Protein AF-A0A0H5PZH1-F1 (afdb_monomer)

Nearest PDB structures (foldseek):
  5x3t-assembly1_C  TM=5.154E-01  e=2.768E-01  Mycobacterium tuberculosis H37Rv
  5x3t-assembly1_E  TM=5.872E-01  e=2.849E+00  Mycobacterium tuberculosis H37Rv
  5x3t-assembly1_G  TM=5.461E-01  e=3.267E+00  Mycobacterium tuberculosis H37Rv

Foldseek 3Di:
DDQDDDDDDDDDDDDPVVVVVLCVVCVVVQHDSVLSVCCVPVVPNRPPDGHPDPDPDPPDDCPPPDDPVVVVVVVVVVVVVVVVVCVPVVDVDDPVNVVVVVVVVVVVVVVVVVVVVD

Sequence (118 aa):
MSRVPKTTTISLRIDKPTAAEWRERAAASGLSVSDWIRGSVDAGQQTNLPTPQRRPVRVRDTSNDADPALMRQLAALGSNLNQIARRINASPLTTLDKVEYLAALAAVARERGRSFEM

Organism: NCBI:txid198431

Secondary structure (DSSP, 8-state):
---------------HHHHHHHHHHHHHTTS-HHHHHHHHHSTT----PPP-PPPP------TT---HHHHHHHHHHHHHHHHHHHHHHHS---HHHHHHHHHHHHHHHHHHHHTT--

Structure (mmCIF, N/CA/C/O backbone):
data_AF-A0A0H5PZH1-F1
#
_entry.id   AF-A0A0H5PZH1-F1
#
loop_
_atom_site.group_PDB
_atom_site.id
_atom_site.type_symbol
_atom_site.label_atom_id
_atom_site.label_alt_id
_atom_site.label_comp_id
_atom_site.label_asym_id
_atom_site.label_entity_id
_atom_site.label_seq_id
_atom_site.pdbx_PDB_ins_code
_atom_site.Cartn_x
_atom_site.Cartn_y
_atom_site.Cartn_z
_atom_site.occupancy
_atom_site.B_iso_or_equiv
_atom_site.auth_seq_id
_atom_site.auth_comp_id
_atom_site.auth_asym_id
_atom_site.auth_atom_id
_atom_site.pdbx_PDB_model_num
ATOM 1 N N . MET A 1 1 ? 32.299 18.277 -8.543 1.00 43.16 1 MET A N 1
ATOM 2 C CA . MET A 1 1 ? 30.856 18.497 -8.780 1.00 43.16 1 MET A CA 1
ATOM 3 C C . MET A 1 1 ? 30.082 17.604 -7.820 1.00 43.16 1 MET A C 1
ATOM 5 O O . MET A 1 1 ? 30.024 16.399 -8.027 1.00 43.16 1 MET A O 1
ATOM 9 N N . SER A 1 2 ? 29.610 18.157 -6.704 1.00 46.47 2 SER A N 1
ATOM 10 C CA . SER A 1 2 ? 28.849 17.434 -5.678 1.00 46.47 2 SER A CA 1
ATOM 11 C C . SER A 1 2 ? 27.462 17.064 -6.215 1.00 46.47 2 SER A C 1
ATOM 13 O O . SER A 1 2 ? 26.739 17.899 -6.753 1.00 46.47 2 SER A O 1
ATOM 15 N N . ARG A 1 3 ? 27.100 15.784 -6.107 1.00 57.94 3 ARG A N 1
ATOM 16 C CA . ARG A 1 3 ? 25.831 15.244 -6.604 1.00 57.94 3 ARG A CA 1
ATOM 17 C C . ARG A 1 3 ? 24.691 15.692 -5.686 1.00 57.94 3 ARG A C 1
ATOM 19 O O . ARG A 1 3 ? 24.628 15.259 -4.541 1.00 57.94 3 ARG A O 1
ATOM 26 N N . VAL A 1 4 ? 23.791 16.537 -6.187 1.00 70.56 4 VAL A N 1
ATOM 27 C CA . VAL A 1 4 ? 22.602 16.973 -5.436 1.00 70.56 4 VAL A CA 1
ATOM 28 C C . VAL A 1 4 ? 21.660 15.773 -5.229 1.00 70.56 4 VAL A C 1
ATOM 30 O O . VAL A 1 4 ? 21.312 15.102 -6.210 1.00 70.56 4 VAL A O 1
ATOM 33 N N . PRO A 1 5 ? 21.251 15.453 -3.985 1.00 66.19 5 PRO A N 1
ATOM 34 C CA . PRO A 1 5 ? 20.328 14.356 -3.723 1.00 66.19 5 PRO A CA 1
ATOM 35 C C . PRO A 1 5 ? 18.924 14.698 -4.243 1.00 66.19 5 PRO A C 1
ATOM 37 O O . PRO A 1 5 ? 18.331 15.707 -3.872 1.00 66.19 5 PRO A O 1
ATOM 40 N N . LYS A 1 6 ? 18.383 13.838 -5.111 1.00 68.88 6 LYS A N 1
ATOM 41 C CA . LYS A 1 6 ? 17.022 13.953 -5.655 1.00 68.88 6 LYS A CA 1
ATOM 42 C C . LYS A 1 6 ? 16.042 13.300 -4.666 1.00 68.88 6 LYS A C 1
ATOM 44 O O . LYS A 1 6 ? 16.030 12.077 -4.561 1.00 68.88 6 LYS A O 1
ATOM 49 N N . THR A 1 7 ? 15.249 14.093 -3.942 1.00 71.62 7 THR A N 1
ATOM 50 C CA . THR A 1 7 ? 14.372 13.634 -2.837 1.00 71.62 7 THR A CA 1
ATOM 51 C C . THR A 1 7 ? 12.894 13.474 -3.207 1.00 71.62 7 THR A C 1
ATOM 53 O O . THR A 1 7 ? 12.176 12.756 -2.515 1.00 71.62 7 THR A O 1
ATOM 56 N N . THR A 1 8 ? 12.438 14.076 -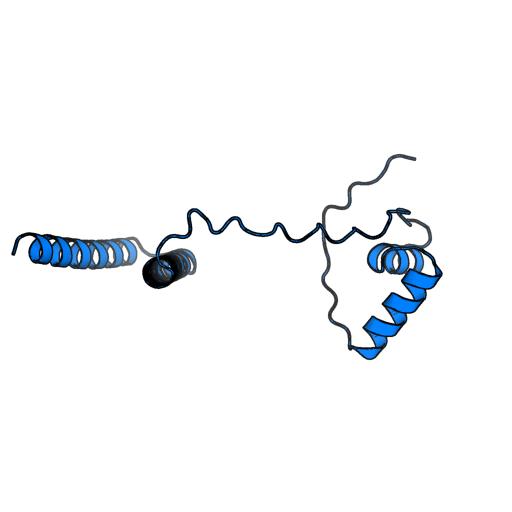4.310 1.00 72.81 8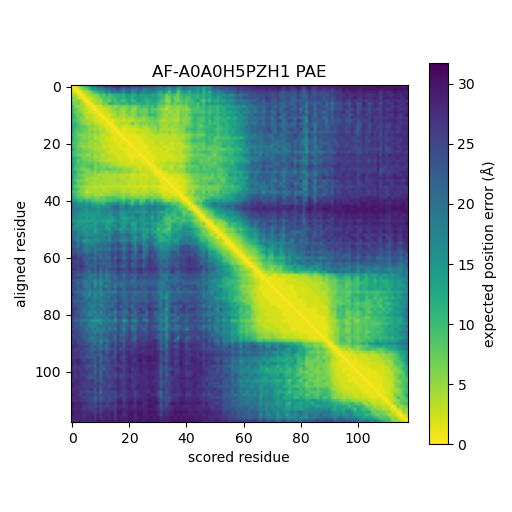 THR A N 1
ATOM 57 C CA . THR A 1 8 ? 11.019 14.085 -4.709 1.00 72.81 8 THR A CA 1
ATOM 58 C C . THR A 1 8 ? 10.811 13.416 -6.068 1.00 72.81 8 THR A C 1
ATOM 60 O O . THR A 1 8 ? 11.574 13.642 -7.010 1.00 72.81 8 THR A O 1
ATOM 63 N N . THR A 1 9 ? 9.754 12.602 -6.180 1.00 76.94 9 THR A N 1
ATOM 64 C CA . THR A 1 9 ? 9.339 11.951 -7.433 1.00 76.94 9 THR A CA 1
ATOM 65 C C . THR A 1 9 ? 8.035 12.557 -7.935 1.00 76.94 9 THR A C 1
ATOM 67 O O . THR A 1 9 ? 7.052 12.599 -7.200 1.00 76.94 9 THR A O 1
ATOM 70 N N . ILE A 1 10 ? 8.018 12.977 -9.200 1.00 73.94 10 ILE A N 1
ATOM 71 C CA . ILE A 1 10 ? 6.815 13.440 -9.900 1.00 73.94 10 ILE A CA 1
ATOM 72 C C . ILE A 1 10 ? 6.384 12.337 -10.870 1.00 73.94 10 ILE A C 1
ATOM 74 O O . ILE A 1 10 ? 7.193 11.858 -11.665 1.00 73.94 10 ILE A O 1
ATOM 78 N N . SER A 1 11 ? 5.119 11.918 -10.789 1.00 76.75 11 SER A N 1
ATOM 79 C CA . SER A 1 11 ? 4.526 10.941 -11.707 1.00 76.75 11 SER A CA 1
ATOM 80 C C . SER A 1 11 ? 3.769 11.670 -12.812 1.00 76.75 11 SER A C 1
ATOM 82 O O . SER A 1 11 ? 2.847 12.432 -12.527 1.00 76.75 11 SER A O 1
ATOM 84 N N . LEU A 1 12 ? 4.157 11.437 -14.066 1.00 81.25 12 LEU A N 1
ATOM 85 C CA . LEU A 1 12 ? 3.522 12.025 -15.242 1.00 81.25 12 LEU A CA 1
ATOM 86 C C . LEU A 1 12 ? 2.667 10.970 -15.952 1.00 81.25 12 LEU A C 1
ATOM 88 O O . LEU A 1 12 ? 3.149 9.881 -16.270 1.00 81.25 12 LEU A O 1
ATOM 92 N N . ARG A 1 13 ? 1.399 11.298 -16.221 1.00 82.12 13 ARG A N 1
ATOM 93 C CA . ARG A 1 13 ? 0.522 10.487 -17.074 1.00 82.12 13 ARG A CA 1
ATOM 94 C C . ARG A 1 13 ? 0.612 10.996 -18.508 1.00 82.12 13 ARG A C 1
ATOM 96 O O . ARG A 1 13 ? 0.289 12.150 -18.757 1.00 82.12 13 ARG A O 1
ATOM 103 N N . ILE A 1 14 ? 1.024 10.123 -19.420 1.00 86.62 14 ILE A N 1
ATOM 104 C CA . ILE A 1 14 ? 1.101 10.386 -20.861 1.00 86.62 14 ILE A CA 1
ATOM 105 C C . ILE A 1 14 ? 0.405 9.267 -21.632 1.00 86.62 14 ILE A C 1
ATOM 107 O O . ILE A 1 14 ? 0.202 8.162 -21.116 1.00 86.62 14 ILE A O 1
ATOM 111 N N . ASP A 1 15 ? 0.036 9.564 -22.868 1.00 86.25 15 ASP A N 1
ATOM 112 C CA . ASP A 1 15 ? -0.490 8.600 -23.818 1.00 86.25 15 ASP A CA 1
ATOM 113 C C . ASP A 1 15 ? 0.573 7.556 -24.209 1.00 86.25 15 ASP A C 1
ATOM 115 O O . ASP A 1 15 ? 1.788 7.755 -24.104 1.00 86.25 15 ASP A O 1
ATOM 119 N N . LYS A 1 16 ? 0.096 6.379 -24.627 1.00 84.38 16 LYS A N 1
ATOM 120 C CA . LYS A 1 16 ? 0.954 5.245 -24.992 1.00 84.38 16 L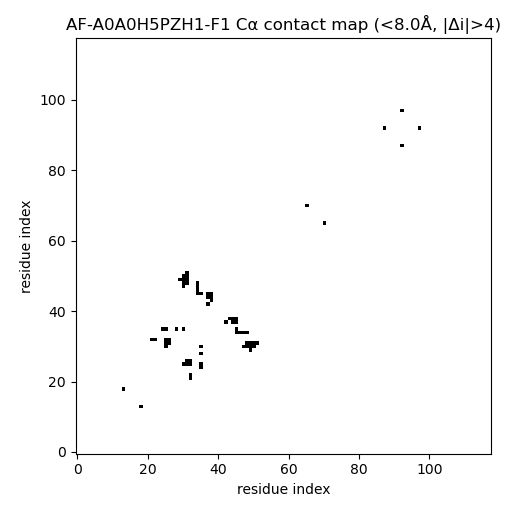YS A CA 1
ATOM 121 C C . LYS A 1 16 ? 1.927 5.544 -26.146 1.00 84.38 16 LYS A C 1
ATOM 123 O O . LYS A 1 16 ? 3.073 5.113 -25.998 1.00 84.38 16 LYS A O 1
ATOM 128 N N . PRO A 1 17 ? 1.536 6.216 -27.253 1.00 85.12 17 PRO A N 1
ATOM 129 C CA . PRO A 1 17 ? 2.471 6.481 -28.343 1.00 85.12 17 PRO A CA 1
ATOM 130 C C . PRO A 1 17 ? 3.578 7.450 -27.919 1.00 85.12 17 PRO A C 1
ATOM 132 O O . PRO A 1 17 ? 4.749 7.116 -28.088 1.00 85.12 17 PRO A O 1
ATOM 135 N N . THR A 1 18 ? 3.253 8.539 -27.218 1.00 82.25 18 THR A N 1
ATOM 136 C CA . THR A 1 18 ? 4.271 9.459 -26.677 1.00 82.25 18 THR A CA 1
ATOM 137 C C . THR A 1 18 ? 5.236 8.742 -25.726 1.00 82.25 18 THR A C 1
ATOM 139 O O . THR A 1 18 ? 6.452 8.933 -25.780 1.00 82.25 18 THR A O 1
ATOM 142 N N . ALA A 1 19 ? 4.729 7.829 -24.888 1.00 84.38 19 ALA A N 1
ATOM 143 C CA . ALA A 1 19 ? 5.575 7.023 -24.009 1.00 84.38 19 ALA A CA 1
ATOM 144 C C . ALA A 1 19 ? 6.509 6.057 -24.761 1.00 84.38 19 ALA A C 1
ATOM 146 O O . ALA A 1 19 ? 7.542 5.663 -24.215 1.00 84.38 19 ALA A O 1
ATOM 147 N N . ALA A 1 20 ? 6.132 5.596 -25.955 1.00 84.50 20 ALA A N 1
ATOM 148 C CA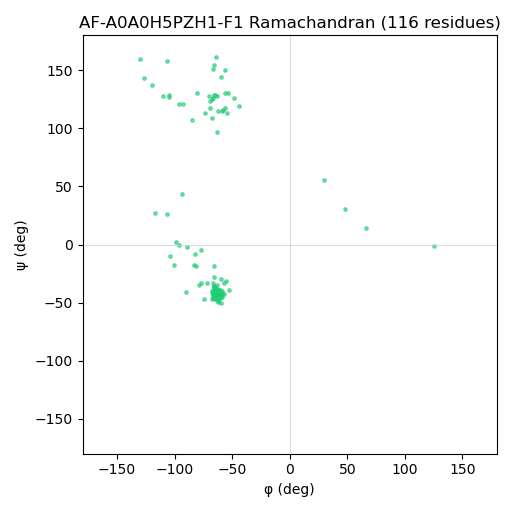 . ALA A 1 20 ? 6.969 4.731 -26.782 1.00 84.50 20 ALA A CA 1
ATOM 149 C C . ALA A 1 20 ? 8.099 5.537 -27.430 1.00 84.50 20 ALA A C 1
ATOM 151 O O . ALA A 1 20 ? 9.262 5.165 -27.281 1.00 84.50 20 ALA A O 1
ATOM 152 N N . GLU A 1 21 ? 7.774 6.691 -28.014 1.00 86.19 21 GLU A N 1
ATOM 153 C CA . GLU A 1 21 ? 8.756 7.604 -28.609 1.00 86.19 21 GLU A CA 1
ATOM 154 C C . GLU A 1 21 ? 9.817 8.046 -27.595 1.00 86.19 21 GLU A C 1
ATOM 156 O O . GLU A 1 21 ? 11.014 8.051 -27.882 1.00 86.19 21 GLU A O 1
ATOM 161 N N . TRP A 1 22 ? 9.405 8.374 -26.367 1.00 86.62 22 TRP A N 1
ATOM 162 C CA . TRP A 1 22 ? 10.338 8.776 -25.310 1.00 86.62 22 TRP A CA 1
ATOM 163 C C . TRP A 1 22 ? 11.271 7.638 -24.895 1.00 86.62 22 TRP A C 1
ATOM 165 O O . TRP A 1 22 ? 12.440 7.875 -24.594 1.00 86.62 22 TRP A O 1
ATOM 175 N N . ARG A 1 23 ? 10.780 6.392 -24.889 1.00 84.12 23 ARG A N 1
ATOM 176 C CA . ARG A 1 23 ? 11.619 5.215 -24.621 1.00 84.12 23 ARG A CA 1
ATOM 177 C C . ARG A 1 23 ? 12.628 4.981 -25.734 1.00 84.12 23 ARG A C 1
ATOM 179 O O . ARG A 1 23 ? 13.777 4.687 -25.426 1.00 84.12 23 ARG A O 1
ATOM 186 N N . GLU A 1 24 ? 12.215 5.132 -26.986 1.00 85.25 24 GLU A N 1
ATOM 187 C CA . GLU A 1 24 ? 13.085 4.964 -28.149 1.00 85.25 24 GLU A CA 1
ATOM 188 C C . GLU A 1 24 ? 14.198 6.020 -28.174 1.00 85.25 24 GLU A C 1
ATOM 190 O O . GLU A 1 24 ? 15.376 5.677 -28.275 1.00 85.25 24 GLU A O 1
ATOM 195 N N . ARG A 1 25 ? 13.856 7.296 -27.956 1.00 83.12 25 ARG A N 1
ATOM 196 C CA . ARG A 1 25 ? 14.836 8.395 -27.889 1.00 83.12 25 ARG A CA 1
ATOM 197 C C . ARG A 1 25 ? 15.800 8.265 -26.709 1.00 83.12 25 ARG A C 1
ATOM 199 O O . ARG A 1 25 ? 16.994 8.536 -26.854 1.00 83.12 25 ARG A O 1
ATOM 206 N N . ALA A 1 26 ? 15.307 7.822 -25.552 1.00 84.81 26 ALA A N 1
ATOM 207 C CA . ALA A 1 26 ? 16.154 7.551 -24.394 1.00 84.81 26 ALA A CA 1
ATOM 208 C C . ALA A 1 26 ? 17.108 6.371 -24.653 1.00 84.81 26 ALA A C 1
ATOM 210 O O . ALA A 1 26 ? 18.298 6.475 -24.355 1.00 84.81 26 ALA A O 1
ATOM 211 N N . ALA A 1 27 ? 16.615 5.292 -25.275 1.00 82.12 27 ALA A N 1
ATOM 212 C CA . ALA A 1 27 ? 17.418 4.125 -25.636 1.00 82.12 27 ALA A CA 1
ATOM 213 C C . ALA A 1 27 ? 18.506 4.460 -26.667 1.00 82.12 27 ALA A C 1
ATOM 215 O O . ALA A 1 27 ? 19.650 4.050 -26.482 1.00 82.12 27 ALA A O 1
ATOM 216 N N . ALA A 1 28 ? 18.186 5.261 -27.690 1.00 81.06 28 ALA A N 1
ATOM 217 C CA . ALA A 1 28 ? 19.159 5.757 -28.668 1.00 81.06 28 ALA A CA 1
ATOM 218 C C . ALA A 1 28 ? 20.277 6.590 -28.015 1.00 81.06 28 ALA A C 1
ATOM 220 O O . ALA A 1 2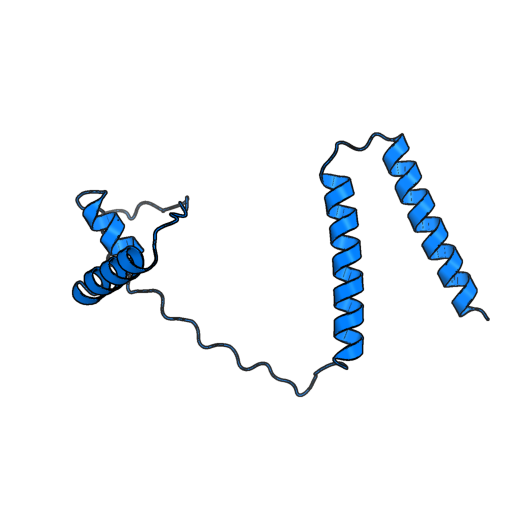8 ? 21.411 6.593 -28.485 1.00 81.06 28 ALA A O 1
ATOM 221 N N . SER A 1 29 ? 19.962 7.260 -26.903 1.00 77.88 29 SER A N 1
ATOM 222 C CA . SER A 1 29 ? 20.912 8.058 -26.121 1.00 77.88 29 SER A CA 1
ATOM 223 C C . SER A 1 29 ? 21.639 7.244 -25.036 1.00 77.88 29 SER A C 1
ATOM 225 O O . SER A 1 29 ? 22.461 7.796 -24.312 1.00 77.88 29 SER A O 1
ATOM 227 N N . GLY A 1 30 ? 21.323 5.951 -24.871 1.00 78.19 30 GLY A N 1
ATOM 228 C CA . GLY A 1 30 ? 21.878 5.090 -23.817 1.00 78.19 30 GLY A CA 1
ATOM 229 C C . GLY A 1 30 ? 21.471 5.472 -22.386 1.00 78.19 30 GLY A C 1
ATOM 230 O O . GLY A 1 30 ? 22.071 4.989 -21.425 1.00 78.19 30 GLY A O 1
ATOM 231 N N . LEU A 1 31 ? 20.458 6.328 -22.226 1.00 77.88 31 LEU A N 1
ATOM 232 C CA . LEU A 1 31 ? 20.008 6.863 -20.941 1.00 77.88 31 LEU A CA 1
ATOM 233 C C . LEU A 1 31 ? 18.685 6.228 -20.507 1.00 77.88 31 LEU A C 1
ATOM 235 O O . LEU A 1 31 ? 17.886 5.752 -21.316 1.00 77.88 31 LEU A O 1
ATOM 239 N N . SER A 1 32 ? 18.407 6.274 -19.203 1.00 80.12 32 SER A N 1
ATOM 240 C CA . SER A 1 32 ? 17.052 5.998 -18.723 1.00 80.12 32 SER A CA 1
ATOM 241 C C . SER A 1 32 ? 16.094 7.100 -19.190 1.00 80.12 32 SER A C 1
ATOM 243 O O . SER A 1 32 ? 16.491 8.257 -19.310 1.00 80.12 32 SER A O 1
ATOM 245 N N . VAL A 1 33 ? 14.812 6.776 -19.388 1.00 80.50 33 VAL A N 1
ATOM 246 C CA . VAL A 1 33 ? 13.786 7.772 -19.767 1.00 80.50 33 VAL A CA 1
ATOM 247 C C . VAL A 1 33 ? 13.771 8.959 -18.800 1.00 80.50 33 VAL A C 1
ATOM 249 O O . VAL A 1 33 ? 13.664 10.102 -19.227 1.00 80.50 33 VAL A O 1
ATOM 252 N N . SER A 1 34 ? 13.937 8.712 -17.497 1.00 77.38 34 SER A N 1
ATOM 253 C CA . SER A 1 34 ? 14.002 9.775 -16.490 1.00 77.38 34 SER A CA 1
ATOM 254 C C . SER A 1 34 ? 15.228 10.676 -16.644 1.00 77.38 34 SER A C 1
ATOM 256 O O . SER A 1 34 ? 15.114 11.874 -16.404 1.00 77.38 34 SER A O 1
ATOM 258 N N . ASP A 1 35 ? 16.379 10.130 -17.034 1.00 73.62 35 ASP A N 1
ATOM 259 C CA . ASP A 1 35 ? 17.602 10.916 -17.235 1.00 73.62 35 ASP A CA 1
ATOM 260 C C . ASP A 1 35 ? 17.593 11.656 -18.574 1.00 73.62 35 ASP A C 1
ATOM 262 O O . ASP A 1 35 ? 18.028 12.804 -18.623 1.00 73.62 35 ASP A O 1
ATOM 266 N N . TRP A 1 36 ? 17.013 11.058 -19.617 1.00 82.31 36 TRP A N 1
ATOM 267 C CA . TRP A 1 36 ? 16.773 11.722 -20.897 1.00 82.31 36 TRP A CA 1
ATOM 268 C C . TRP A 1 36 ? 15.826 12.923 -20.740 1.00 82.31 36 TRP A C 1
ATOM 270 O O . TRP A 1 36 ? 16.182 14.032 -21.129 1.00 82.31 36 TRP A O 1
ATOM 280 N N . ILE A 1 37 ? 14.680 12.745 -20.063 1.00 80.56 37 ILE A N 1
ATOM 281 C CA . ILE A 1 37 ? 13.733 13.843 -19.784 1.00 80.56 37 ILE A CA 1
ATOM 282 C C . ILE A 1 37 ? 14.404 14.946 -18.962 1.00 80.56 37 ILE A C 1
ATOM 284 O O . ILE A 1 37 ? 14.264 16.120 -19.287 1.00 80.56 37 ILE A O 1
ATOM 288 N N . ARG A 1 38 ? 15.160 14.599 -17.913 1.00 75.38 38 ARG A N 1
ATOM 289 C CA . ARG A 1 38 ? 15.890 15.601 -17.117 1.00 75.38 38 ARG A CA 1
ATOM 290 C C . ARG A 1 38 ? 16.944 16.335 -17.943 1.00 75.38 38 ARG A C 1
ATOM 292 O O . ARG A 1 38 ? 17.139 17.523 -17.737 1.00 75.38 38 ARG A O 1
ATOM 299 N N . GLY A 1 39 ? 17.596 15.662 -18.891 1.00 73.12 39 GLY A N 1
ATOM 300 C CA . GLY A 1 39 ? 18.514 16.304 -19.832 1.00 73.12 39 GLY A CA 1
ATOM 301 C C . GLY A 1 39 ? 17.831 17.331 -20.733 1.00 73.12 39 GLY A C 1
ATOM 302 O O . GLY A 1 39 ? 18.410 18.386 -20.981 1.00 73.12 39 GLY A O 1
ATOM 303 N N . SER A 1 40 ? 16.603 17.046 -21.176 1.00 70.56 40 SER A N 1
ATOM 304 C CA . SER A 1 40 ? 15.802 17.961 -21.999 1.00 70.56 40 SER A CA 1
ATOM 305 C C . SER A 1 40 ? 15.152 19.101 -21.207 1.00 70.56 40 SER A C 1
ATOM 307 O O . SER A 1 40 ? 14.992 20.185 -21.756 1.00 70.56 40 SER A O 1
ATOM 309 N N . VAL A 1 41 ? 14.768 18.872 -19.945 1.00 69.38 41 VAL A N 1
ATOM 310 C CA . VAL A 1 41 ? 14.045 19.851 -19.109 1.00 69.38 41 VAL A CA 1
ATOM 311 C C . VAL A 1 41 ? 14.993 20.744 -18.300 1.00 69.38 41 VAL A C 1
ATOM 313 O O . VAL A 1 41 ? 14.778 21.949 -18.245 1.00 69.38 41 VAL A O 1
ATOM 316 N N . ASP A 1 42 ? 16.066 20.189 -17.729 1.00 59.16 42 ASP A N 1
ATOM 317 C CA . ASP A 1 42 ? 16.945 20.894 -16.779 1.00 59.16 42 ASP A CA 1
ATOM 318 C C . ASP A 1 42 ? 18.313 21.283 -17.380 1.00 59.16 42 ASP A C 1
ATOM 320 O O . ASP A 1 42 ? 19.300 21.366 -16.650 1.00 59.16 42 ASP A O 1
ATOM 324 N N . ALA A 1 43 ? 18.400 21.473 -18.706 1.00 54.62 43 ALA A N 1
ATOM 325 C CA . ALA A 1 43 ? 19.553 22.023 -19.443 1.00 54.62 43 ALA A CA 1
ATOM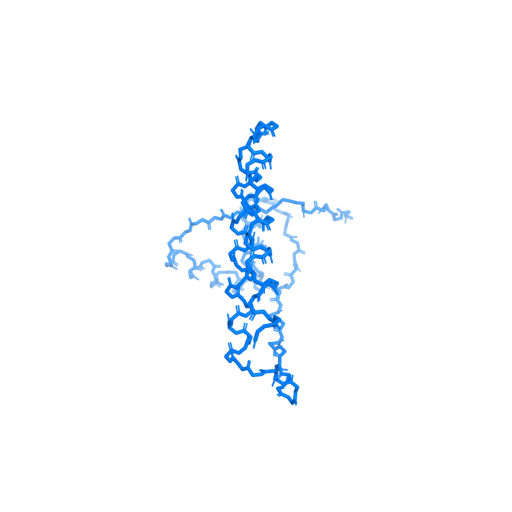 326 C C . ALA A 1 43 ? 20.947 21.748 -18.815 1.00 54.62 43 ALA A C 1
ATOM 328 O O . ALA A 1 43 ? 21.715 22.671 -18.549 1.00 54.62 43 ALA A O 1
ATOM 329 N N . GLY A 1 44 ? 21.285 20.473 -18.567 1.00 55.00 44 GLY A N 1
ATOM 330 C CA . GLY A 1 44 ? 22.635 20.072 -18.132 1.00 55.00 44 GLY A CA 1
ATOM 331 C C . GLY A 1 44 ? 22.753 19.259 -16.836 1.00 55.00 44 GLY A C 1
ATOM 332 O O . GLY A 1 44 ? 23.857 18.838 -16.505 1.00 55.00 44 GLY A O 1
ATOM 333 N N . GLN A 1 45 ? 21.665 18.949 -16.123 1.00 55.25 45 GLN A N 1
ATOM 334 C CA . GLN A 1 45 ? 21.699 18.066 -14.936 1.00 55.25 45 GLN A CA 1
ATOM 335 C C . GLN A 1 45 ? 21.414 16.584 -15.251 1.00 55.25 45 GLN A C 1
ATOM 337 O O . GLN A 1 45 ? 20.687 15.883 -14.533 1.00 55.25 45 GLN A O 1
ATOM 342 N N . GLN A 1 46 ? 22.009 16.079 -16.333 1.00 58.25 46 GLN A N 1
ATOM 343 C CA . GLN A 1 46 ? 21.978 14.651 -16.651 1.00 58.25 46 GLN A CA 1
ATOM 344 C C . GLN A 1 46 ? 22.784 13.885 -15.601 1.00 58.25 46 GLN A C 1
ATOM 346 O O . GLN A 1 46 ? 23.945 14.194 -15.341 1.00 58.25 46 GLN A O 1
ATOM 351 N N . THR A 1 47 ? 22.167 12.887 -14.966 1.00 57.31 47 THR A N 1
ATOM 352 C CA . THR A 1 47 ? 22.860 12.086 -13.952 1.00 57.31 47 THR A CA 1
ATOM 353 C C . THR A 1 47 ? 23.715 10.964 -14.533 1.00 57.31 47 THR A C 1
ATOM 355 O O . THR A 1 47 ? 24.474 10.373 -13.770 1.00 57.31 47 THR A O 1
ATOM 358 N N . ASN A 1 48 ? 23.641 10.703 -15.847 1.00 57.50 48 ASN A N 1
ATOM 359 C CA . ASN A 1 48 ? 24.341 9.613 -16.542 1.00 57.50 48 ASN A CA 1
ATOM 360 C C . ASN A 1 48 ? 24.188 8.261 -15.833 1.00 57.50 48 ASN A C 1
ATOM 362 O O . ASN A 1 48 ? 25.096 7.428 -15.856 1.00 57.50 48 ASN A O 1
ATOM 366 N N . LEU A 1 49 ? 23.057 8.045 -15.150 1.00 57.31 49 LEU A N 1
ATOM 367 C CA . LEU A 1 49 ? 22.836 6.787 -14.462 1.00 57.31 49 LEU A CA 1
ATOM 368 C C . LEU A 1 49 ? 22.368 5.748 -15.482 1.00 57.31 49 LEU A C 1
ATOM 370 O O . LEU A 1 49 ? 21.415 6.013 -16.224 1.00 57.31 49 LEU A O 1
ATOM 374 N N . PRO A 1 50 ? 22.993 4.555 -15.505 1.00 55.28 50 PRO A N 1
ATOM 375 C CA . PRO A 1 50 ? 22.516 3.478 -16.348 1.00 55.28 50 PRO A CA 1
ATOM 376 C C . PRO A 1 50 ? 21.078 3.138 -15.961 1.00 55.28 50 PRO A C 1
ATOM 378 O O . PRO A 1 50 ? 20.698 3.189 -14.786 1.00 55.28 50 PRO A O 1
ATOM 381 N N . THR A 1 51 ? 20.278 2.789 -16.966 1.00 58.09 51 THR A N 1
ATOM 382 C CA . THR A 1 51 ? 18.901 2.336 -16.771 1.00 58.09 51 THR A CA 1
ATOM 383 C C . THR A 1 51 ? 18.859 1.262 -15.681 1.00 58.09 51 THR A C 1
ATOM 385 O O . THR A 1 51 ? 19.602 0.281 -15.784 1.00 58.09 51 THR A O 1
ATOM 388 N N . PRO A 1 52 ? 18.021 1.419 -14.634 1.00 58.72 52 PRO A N 1
ATOM 389 C CA . PRO A 1 52 ? 17.898 0.423 -13.582 1.00 58.72 52 PRO A CA 1
ATOM 390 C C . PRO A 1 52 ? 17.569 -0.937 -14.194 1.00 58.72 52 PRO A C 1
ATOM 392 O O . PRO A 1 52 ? 16.500 -1.127 -14.777 1.00 58.72 52 PRO A O 1
ATOM 395 N N . GLN A 1 53 ? 18.505 -1.876 -14.086 1.00 61.84 53 GLN A N 1
ATOM 396 C CA . GLN A 1 53 ? 18.300 -3.230 -14.577 1.00 61.84 53 GLN A CA 1
ATOM 397 C C . GLN A 1 53 ? 17.192 -3.874 -13.747 1.00 61.84 53 GLN A C 1
ATOM 399 O O . GLN A 1 53 ? 17.222 -3.826 -12.512 1.00 61.84 53 GLN A O 1
ATOM 404 N N . ARG A 1 54 ? 16.184 -4.449 -14.417 1.00 57.53 54 ARG A N 1
ATOM 405 C CA . ARG A 1 54 ? 15.125 -5.190 -13.725 1.00 57.53 54 ARG A CA 1
ATOM 406 C C . ARG A 1 54 ? 15.792 -6.283 -12.905 1.00 57.53 54 ARG A C 1
ATOM 408 O O . ARG A 1 54 ? 16.444 -7.166 -13.455 1.00 57.53 54 ARG A O 1
ATOM 415 N N . ARG A 1 55 ? 15.632 -6.209 -11.583 1.00 65.75 55 ARG A N 1
ATOM 416 C CA . ARG A 1 55 ? 16.121 -7.252 -10.688 1.00 65.75 55 ARG A CA 1
ATOM 417 C C . ARG A 1 55 ? 15.488 -8.574 -11.138 1.00 65.75 55 ARG A C 1
ATOM 419 O O . ARG A 1 55 ? 14.271 -8.582 -11.347 1.00 65.75 55 ARG A O 1
ATOM 426 N N . PRO A 1 56 ? 16.269 -9.653 -11.314 1.00 62.94 56 PRO A N 1
ATOM 427 C CA . PRO A 1 56 ? 15.701 -10.944 -11.665 1.00 62.94 56 PRO A CA 1
ATOM 428 C C . PRO A 1 56 ? 14.627 -11.291 -10.637 1.00 62.94 56 PRO A C 1
ATOM 430 O O . PRO A 1 56 ? 14.838 -11.141 -9.427 1.00 62.94 56 PRO A O 1
ATOM 433 N N . VAL A 1 57 ? 13.450 -11.675 -11.134 1.00 70.44 57 VAL A N 1
ATOM 434 C CA . VAL A 1 57 ? 12.343 -12.126 -10.292 1.00 70.44 57 VAL A CA 1
ATOM 435 C C . VAL A 1 57 ? 12.877 -13.305 -9.492 1.00 70.44 57 VAL A C 1
ATOM 437 O O . VAL A 1 57 ? 13.281 -14.310 -10.072 1.00 70.44 57 VAL A O 1
ATOM 440 N N . ARG A 1 58 ? 12.951 -13.159 -8.165 1.00 70.00 58 ARG A N 1
ATOM 441 C CA . ARG A 1 58 ? 13.322 -14.276 -7.296 1.00 70.00 58 ARG A CA 1
ATOM 442 C C . ARG A 1 58 ? 12.301 -15.381 -7.542 1.00 70.00 58 ARG A C 1
ATOM 444 O O . ARG A 1 58 ? 11.118 -15.178 -7.272 1.00 70.00 58 ARG A O 1
ATOM 451 N N . VAL A 1 59 ? 12.758 -16.508 -8.082 1.00 69.31 59 VAL A N 1
ATOM 452 C CA . VAL A 1 59 ? 11.950 -17.724 -8.153 1.00 69.31 59 VAL A CA 1
ATOM 453 C C . VAL A 1 59 ? 11.663 -18.105 -6.707 1.00 69.31 59 VAL A C 1
ATOM 455 O O . VAL A 1 59 ? 12.587 -18.312 -5.920 1.00 69.31 59 VAL A O 1
ATOM 458 N N . ARG A 1 60 ? 10.387 -18.051 -6.327 1.00 67.88 60 ARG A N 1
ATOM 459 C CA . ARG A 1 60 ? 9.944 -18.390 -4.977 1.00 67.88 60 ARG A CA 1
ATOM 460 C C . ARG A 1 60 ? 10.212 -19.876 -4.753 1.00 67.88 60 ARG A C 1
ATOM 462 O O . ARG A 1 60 ? 9.803 -20.692 -5.571 1.00 67.88 60 ARG A O 1
ATOM 469 N N . ASP A 1 61 ? 10.883 -20.195 -3.655 1.00 70.00 61 ASP A N 1
ATOM 470 C CA . ASP A 1 61 ? 10.984 -21.562 -3.153 1.00 70.00 61 ASP A CA 1
ATOM 471 C C . ASP A 1 61 ? 9.602 -21.994 -2.645 1.00 70.00 61 ASP A C 1
ATOM 473 O O . ASP A 1 61 ? 9.038 -21.348 -1.759 1.00 70.00 61 ASP A O 1
ATOM 477 N N . THR A 1 62 ? 9.034 -23.028 -3.265 1.00 68.75 62 THR A N 1
ATOM 478 C CA . THR A 1 62 ? 7.700 -23.559 -2.951 1.00 68.75 62 THR A CA 1
ATOM 479 C C . THR A 1 62 ? 7.755 -24.795 -2.053 1.00 68.75 62 THR A C 1
ATOM 481 O O . THR A 1 62 ? 6.712 -25.369 -1.755 1.00 68.75 62 THR A O 1
ATOM 484 N N . SER A 1 63 ? 8.943 -25.243 -1.620 1.00 67.75 63 SER A N 1
ATOM 485 C CA . SER A 1 63 ? 9.087 -26.458 -0.796 1.00 67.75 63 SER A CA 1
ATOM 486 C C . SER A 1 63 ? 8.447 -26.333 0.590 1.00 67.75 63 SER A C 1
ATOM 488 O O . SER A 1 63 ? 8.144 -27.341 1.222 1.00 67.75 63 SER A O 1
ATOM 490 N N . ASN A 1 64 ? 8.188 -25.101 1.032 1.00 65.38 64 ASN A N 1
ATOM 491 C CA . ASN A 1 64 ? 7.515 -24.779 2.286 1.00 65.38 64 ASN A CA 1
ATOM 492 C C . ASN A 1 64 ? 6.185 -24.040 2.054 1.00 65.38 64 ASN A C 1
ATOM 494 O O . ASN A 1 64 ? 5.766 -23.216 2.872 1.00 65.38 64 ASN A O 1
ATOM 498 N N . ASP A 1 65 ? 5.544 -24.260 0.901 1.00 72.00 65 ASP A N 1
ATOM 499 C CA . ASP A 1 65 ? 4.265 -23.626 0.603 1.00 72.00 65 ASP A CA 1
ATOM 500 C C . ASP A 1 65 ? 3.180 -24.172 1.537 1.00 72.00 65 ASP A C 1
ATOM 502 O O . ASP A 1 65 ? 2.726 -25.310 1.424 1.00 72.00 65 ASP A O 1
ATOM 506 N N . ALA A 1 66 ? 2.747 -23.321 2.468 1.00 76.25 66 ALA A N 1
ATOM 507 C CA . ALA A 1 66 ? 1.518 -23.531 3.215 1.00 76.25 66 ALA A CA 1
ATOM 508 C C . ALA A 1 66 ? 0.333 -23.681 2.247 1.00 76.25 66 ALA A C 1
ATOM 510 O O . ALA A 1 66 ? 0.331 -23.069 1.173 1.00 76.25 66 ALA A O 1
ATOM 511 N N . ASP A 1 67 ? -0.684 -24.453 2.652 1.00 84.25 67 ASP A N 1
ATOM 512 C CA . ASP A 1 67 ? -1.894 -24.684 1.857 1.00 84.25 67 ASP A CA 1
ATOM 513 C C . ASP A 1 67 ? -2.403 -23.359 1.242 1.00 84.25 67 ASP A C 1
ATOM 515 O O . ASP A 1 67 ? -2.736 -22.411 1.969 1.00 84.25 67 ASP A O 1
ATOM 519 N N . PRO A 1 68 ? -2.470 -23.258 -0.099 1.00 84.25 68 PRO A N 1
ATOM 520 C CA . PRO A 1 68 ? -2.928 -22.055 -0.775 1.00 84.25 68 PRO A CA 1
ATOM 521 C C . PRO A 1 68 ? -4.321 -21.596 -0.334 1.00 84.25 68 PRO A C 1
ATOM 523 O O . PRO A 1 68 ? -4.600 -20.395 -0.365 1.00 84.25 68 PRO A O 1
ATOM 526 N N . ALA A 1 69 ? -5.212 -22.516 0.054 1.00 83.12 69 ALA A N 1
ATOM 527 C CA . ALA A 1 69 ? -6.538 -22.161 0.554 1.00 83.12 69 ALA A CA 1
ATOM 528 C C . ALA A 1 69 ? -6.451 -21.445 1.907 1.00 83.12 69 ALA A C 1
ATOM 530 O O . ALA A 1 69 ? -7.028 -20.363 2.057 1.00 83.12 69 ALA A O 1
ATOM 531 N N . LEU A 1 70 ? -5.655 -21.978 2.835 1.00 86.12 70 LEU A N 1
ATOM 532 C CA . LEU A 1 70 ? -5.367 -21.350 4.123 1.00 86.12 70 LEU A CA 1
ATOM 533 C C . LEU A 1 70 ? -4.731 -19.963 3.949 1.00 86.12 70 LEU A C 1
ATOM 535 O O . LEU A 1 70 ? -5.167 -18.990 4.564 1.00 86.12 70 LEU A O 1
ATOM 539 N N . MET A 1 71 ? -3.753 -19.833 3.052 1.00 91.06 71 MET A N 1
ATOM 540 C CA . MET A 1 71 ? -3.099 -18.547 2.788 1.00 91.06 71 MET A CA 1
ATOM 541 C C . MET A 1 71 ? -4.063 -17.502 2.217 1.00 91.06 71 MET A C 1
ATOM 543 O O . MET A 1 71 ? -3.997 -16.331 2.597 1.00 91.06 71 MET A O 1
ATOM 547 N N . ARG A 1 72 ? -4.997 -17.906 1.345 1.00 86.69 72 ARG A N 1
ATOM 548 C CA . ARG A 1 72 ? -6.058 -17.014 0.845 1.00 86.69 72 ARG A CA 1
ATOM 549 C C . ARG A 1 72 ? -6.995 -16.565 1.963 1.00 86.69 72 ARG A C 1
ATOM 551 O O . ARG A 1 72 ? -7.351 -15.390 2.008 1.00 86.69 72 ARG A O 1
ATOM 558 N N . GLN A 1 73 ? -7.367 -17.468 2.867 1.00 89.38 73 GLN A N 1
ATOM 559 C CA . GLN A 1 73 ? -8.210 -17.131 4.016 1.00 89.38 73 GLN A CA 1
ATOM 560 C C . GLN A 1 73 ? -7.503 -16.154 4.961 1.00 89.38 73 GLN A C 1
ATOM 562 O O . GLN A 1 73 ? -8.085 -15.138 5.338 1.00 89.38 73 GLN A O 1
ATOM 567 N N . LEU A 1 74 ? -6.229 -16.395 5.277 1.00 88.25 74 LEU A N 1
ATOM 568 C CA . LEU A 1 74 ? -5.421 -15.483 6.090 1.00 88.25 74 LEU A CA 1
ATOM 569 C C . LEU A 1 74 ? -5.274 -14.108 5.430 1.00 88.25 74 LEU A C 1
ATOM 571 O O . LEU A 1 74 ? -5.431 -13.084 6.095 1.00 88.25 74 LEU A O 1
ATOM 575 N N . ALA A 1 75 ? -5.042 -14.065 4.117 1.00 85.00 75 ALA A N 1
ATOM 576 C CA . ALA A 1 75 ? -4.980 -12.812 3.370 1.00 85.00 75 ALA A CA 1
ATOM 577 C C . ALA A 1 75 ? -6.319 -12.053 3.396 1.00 85.00 75 ALA A C 1
ATOM 579 O O . ALA A 1 75 ? -6.328 -10.833 3.575 1.00 85.00 75 ALA A O 1
ATOM 580 N N . ALA A 1 76 ? -7.450 -12.756 3.268 1.00 82.44 76 ALA A N 1
ATOM 581 C CA . ALA A 1 76 ? -8.780 -12.159 3.369 1.00 82.44 76 ALA A CA 1
ATOM 582 C C . ALA A 1 76 ? -9.038 -11.579 4.772 1.00 82.44 76 ALA A C 1
ATOM 584 O O . ALA A 1 76 ? -9.500 -10.443 4.893 1.00 82.44 76 ALA A O 1
ATOM 585 N N . LEU A 1 77 ? -8.660 -12.304 5.829 1.00 82.69 77 LEU A N 1
ATOM 586 C CA . LEU A 1 77 ? -8.745 -11.816 7.210 1.00 82.69 77 LEU A CA 1
ATOM 587 C C . LEU A 1 77 ? -7.872 -10.573 7.427 1.00 82.69 77 LEU A C 1
ATOM 589 O O . LEU A 1 77 ? -8.349 -9.567 7.952 1.00 82.69 77 LEU A O 1
ATOM 593 N N . GLY A 1 78 ? -6.619 -10.604 6.967 1.00 85.38 78 GLY A N 1
ATOM 594 C CA . GLY A 1 78 ? -5.707 -9.463 7.054 1.00 85.38 78 GLY A CA 1
ATOM 595 C C . GLY A 1 78 ? -6.214 -8.235 6.290 1.00 85.38 78 GLY A C 1
ATOM 596 O O . GLY A 1 78 ? -6.113 -7.112 6.783 1.00 85.38 78 GLY A O 1
ATOM 597 N N . SER A 1 79 ? -6.820 -8.438 5.116 1.00 84.00 79 SER A N 1
ATOM 598 C CA . SER A 1 79 ? -7.447 -7.365 4.335 1.00 84.00 79 SER A CA 1
ATOM 599 C C . SER A 1 79 ? -8.592 -6.701 5.102 1.00 84.00 79 SER A C 1
ATOM 601 O O . SER A 1 79 ? -8.641 -5.472 5.181 1.00 84.00 79 SER A O 1
ATOM 603 N N . ASN A 1 80 ? -9.470 -7.492 5.725 1.00 85.81 80 ASN A N 1
ATOM 604 C CA . ASN A 1 80 ? -10.589 -6.976 6.515 1.00 85.81 80 ASN A CA 1
ATOM 605 C C . ASN A 1 80 ? -10.099 -6.142 7.707 1.00 85.81 80 ASN A C 1
ATOM 607 O O . ASN A 1 80 ? -10.574 -5.026 7.917 1.00 85.81 80 ASN A O 1
ATOM 611 N N . LEU A 1 81 ? -9.095 -6.634 8.439 1.00 84.38 81 LEU A N 1
ATOM 612 C CA . LEU A 1 81 ? -8.483 -5.889 9.545 1.00 84.38 81 LEU A CA 1
ATOM 613 C C . LEU A 1 81 ? -7.881 -4.561 9.075 1.00 84.38 81 LEU A C 1
ATOM 615 O O . LEU A 1 81 ? -8.072 -3.526 9.712 1.00 84.38 81 LEU A O 1
ATOM 619 N N . ASN A 1 82 ? -7.202 -4.564 7.928 1.00 85.44 82 ASN A N 1
ATOM 620 C CA . ASN A 1 82 ? -6.622 -3.352 7.360 1.00 85.44 82 ASN A CA 1
ATOM 621 C C . ASN A 1 82 ? -7.695 -2.337 6.929 1.00 85.44 82 ASN A C 1
ATOM 623 O O . ASN A 1 82 ? -7.495 -1.132 7.068 1.00 85.44 82 ASN A O 1
ATOM 627 N N . GLN A 1 83 ? -8.842 -2.797 6.425 1.00 81.75 83 GLN A N 1
ATOM 628 C CA . GLN A 1 83 ? -9.969 -1.924 6.085 1.00 81.75 83 GLN A CA 1
ATOM 629 C C . GLN A 1 83 ? -10.584 -1.281 7.332 1.00 81.75 83 GLN A C 1
ATOM 631 O O . GLN A 1 83 ? -10.822 -0.073 7.331 1.00 81.75 83 GLN A O 1
ATOM 636 N N . ILE A 1 84 ? -10.765 -2.055 8.408 1.00 82.00 84 ILE A N 1
ATOM 637 C CA . ILE A 1 84 ? -11.228 -1.543 9.706 1.00 82.00 84 ILE A CA 1
ATOM 638 C C . ILE A 1 84 ? -10.247 -0.490 10.229 1.00 82.00 84 ILE A C 1
ATOM 640 O O . ILE A 1 84 ? -10.653 0.629 10.530 1.00 82.00 84 ILE A O 1
ATOM 644 N N . ALA A 1 85 ? -8.948 -0.800 10.246 1.00 82.31 85 ALA A N 1
ATOM 645 C CA . ALA A 1 85 ? -7.914 0.131 10.692 1.00 82.31 85 ALA A CA 1
ATOM 646 C C . ALA A 1 85 ? -7.902 1.426 9.866 1.00 82.31 85 ALA A C 1
ATOM 648 O O . ALA A 1 85 ? -7.824 2.521 10.417 1.00 82.31 85 ALA A O 1
ATOM 649 N N . ARG A 1 86 ? -8.036 1.332 8.537 1.00 83.12 86 ARG A N 1
ATOM 650 C CA . ARG A 1 86 ? -8.132 2.513 7.668 1.00 83.12 86 ARG A CA 1
ATOM 651 C C . ARG A 1 86 ? -9.363 3.352 7.975 1.00 83.12 86 ARG A C 1
ATOM 653 O O . ARG A 1 86 ? -9.249 4.569 7.991 1.00 83.12 86 ARG A O 1
ATOM 660 N N . ARG A 1 87 ? -10.514 2.726 8.228 1.00 79.94 87 ARG A N 1
ATOM 661 C CA . ARG A 1 87 ? -11.758 3.436 8.551 1.00 79.94 87 ARG A CA 1
ATOM 662 C C . ARG A 1 87 ? -11.678 4.137 9.906 1.00 79.94 87 ARG A C 1
ATOM 664 O O . ARG A 1 87 ? -12.084 5.287 10.007 1.00 79.94 87 ARG A O 1
ATOM 671 N N . ILE A 1 88 ? -11.064 3.478 10.887 1.00 78.00 88 ILE A N 1
ATOM 672 C CA . ILE A 1 88 ? -10.726 4.047 12.197 1.00 78.00 88 ILE A CA 1
ATOM 673 C C . ILE A 1 88 ? -9.785 5.250 12.050 1.00 78.00 88 ILE A C 1
ATOM 675 O O . ILE A 1 88 ? -9.973 6.262 12.714 1.00 78.00 88 ILE A O 1
ATOM 679 N N . ASN A 1 89 ? -8.792 5.163 11.164 1.00 81.06 89 ASN A N 1
ATOM 680 C CA . ASN A 1 89 ? -7.789 6.215 10.983 1.00 81.06 89 ASN A CA 1
ATOM 681 C C . ASN A 1 89 ? -8.243 7.366 10.063 1.00 81.06 89 ASN A C 1
ATOM 683 O O . ASN A 1 89 ? -7.610 8.418 10.062 1.00 81.06 89 ASN A O 1
ATOM 687 N N . ALA A 1 90 ? -9.287 7.178 9.249 1.00 78.12 90 ALA A N 1
ATOM 688 C CA . ALA A 1 90 ? -9.740 8.158 8.255 1.00 78.12 90 ALA A CA 1
ATOM 689 C C . ALA A 1 90 ? -10.626 9.275 8.833 1.00 78.12 90 ALA A C 1
ATOM 691 O O . ALA A 1 90 ? -10.760 10.326 8.209 1.00 78.12 90 ALA A O 1
ATOM 692 N N . SER A 1 91 ? -11.213 9.078 10.014 1.00 67.75 91 SER A N 1
ATOM 693 C CA . SER A 1 91 ? -11.954 10.117 10.732 1.00 67.75 91 SER A CA 1
ATOM 694 C C . SER A 1 91 ? -11.412 10.247 12.152 1.00 67.75 91 SER A C 1
ATOM 696 O O . SER A 1 91 ? -11.060 9.232 12.752 1.00 67.75 91 SER A O 1
ATOM 698 N N . PRO A 1 92 ? -11.345 11.465 12.723 1.00 73.00 92 PRO A N 1
ATOM 699 C CA . PRO A 1 92 ? -11.094 11.618 14.146 1.00 73.00 92 PRO A CA 1
ATOM 700 C C . PRO A 1 92 ? -12.255 10.970 14.898 1.00 73.00 92 PRO A C 1
ATOM 702 O O . PRO A 1 92 ? -13.321 11.558 15.052 1.00 73.00 92 PRO A O 1
ATOM 705 N N . LEU A 1 93 ? -12.058 9.724 15.317 1.00 74.81 93 LEU A N 1
ATOM 706 C CA . LEU A 1 93 ? -13.028 9.014 16.130 1.00 74.81 93 LEU A CA 1
ATOM 707 C C . LEU A 1 93 ? -13.175 9.744 17.456 1.00 74.81 93 LEU A C 1
ATOM 709 O O . LEU A 1 93 ? -12.183 9.980 18.164 1.00 74.81 93 LEU A O 1
ATOM 713 N N . THR A 1 94 ? -14.416 10.045 17.811 1.00 80.38 94 THR A N 1
ATOM 714 C CA . THR A 1 94 ? -14.734 10.478 19.163 1.00 80.38 94 THR A CA 1
ATOM 715 C C . THR A 1 94 ? -14.432 9.338 20.141 1.00 80.38 94 THR A C 1
ATOM 717 O O . THR A 1 94 ? -14.298 8.168 19.767 1.00 80.38 94 THR A O 1
ATOM 720 N N . THR A 1 95 ? -14.292 9.658 21.426 1.00 78.56 95 THR A N 1
ATOM 721 C CA . THR A 1 95 ? -14.106 8.634 22.466 1.00 78.56 95 THR A CA 1
ATOM 722 C C . THR A 1 95 ? -15.250 7.617 22.466 1.00 78.56 95 THR A C 1
ATOM 724 O O . THR A 1 95 ? -15.003 6.437 22.702 1.00 78.56 95 THR A O 1
ATOM 727 N N . LEU A 1 96 ? -16.472 8.052 22.141 1.00 81.38 96 LEU A N 1
ATOM 728 C CA . LEU A 1 96 ? -17.643 7.186 22.055 1.00 81.38 96 LEU A CA 1
ATOM 729 C C . LEU A 1 96 ? -17.526 6.185 20.897 1.00 81.38 96 LEU A C 1
ATOM 731 O O . LEU A 1 96 ? -17.687 4.989 21.128 1.00 81.38 96 LEU A O 1
ATOM 735 N N . ASP A 1 97 ? -17.125 6.643 19.706 1.00 79.88 97 ASP A N 1
ATOM 736 C CA . ASP A 1 97 ? -16.939 5.760 18.545 1.00 79.88 97 ASP A CA 1
ATOM 737 C C . ASP A 1 97 ? -15.901 4.669 18.844 1.00 79.88 97 ASP A C 1
ATOM 739 O O . ASP A 1 97 ? -16.086 3.498 18.520 1.00 79.88 97 ASP A O 1
ATOM 743 N N . LYS A 1 98 ? -14.800 5.027 19.520 1.00 80.19 98 LYS A N 1
ATOM 744 C CA . LYS A 1 98 ? -13.756 4.061 19.908 1.00 80.19 98 LYS A CA 1
ATOM 745 C C . LYS A 1 98 ? -14.292 2.989 20.857 1.00 80.19 98 LYS A C 1
ATOM 747 O O . LYS A 1 98 ? -13.945 1.821 20.695 1.00 80.19 98 LYS A O 1
ATOM 752 N N . VAL A 1 99 ? -15.119 3.372 21.833 1.00 81.56 99 VAL A N 1
ATOM 753 C CA . VAL A 1 99 ? -15.753 2.429 22.770 1.00 81.56 99 VAL A CA 1
ATOM 754 C C . VAL A 1 99 ? -16.701 1.490 22.028 1.00 81.56 99 VAL A C 1
ATOM 756 O O . VAL A 1 99 ? -16.671 0.288 22.278 1.00 81.56 99 VAL A O 1
ATOM 759 N N . GLU A 1 100 ? -17.477 2.006 21.076 1.00 82.25 100 GLU A N 1
ATOM 760 C CA . GLU A 1 100 ? -18.401 1.208 20.268 1.00 82.25 100 GLU A CA 1
ATOM 761 C C . GLU A 1 100 ? -17.660 0.184 19.391 1.00 82.25 100 GLU A C 1
ATOM 763 O O . GLU A 1 100 ? -17.977 -1.008 19.423 1.00 82.25 100 GLU A O 1
ATOM 768 N N . TYR A 1 101 ? -16.593 0.602 18.699 1.00 81.50 101 TYR A N 1
ATOM 769 C CA . TYR A 1 101 ? -15.757 -0.310 17.910 1.00 81.50 101 TYR A CA 1
ATOM 770 C C . TYR A 1 101 ? -15.076 -1.382 18.772 1.00 81.50 101 TYR A C 1
ATOM 772 O O . TYR A 1 101 ? -15.040 -2.550 18.380 1.00 81.50 101 TYR A O 1
ATOM 780 N N . LEU A 1 102 ? -14.551 -1.017 19.946 1.00 82.94 102 LEU A N 1
ATOM 781 C CA . LEU A 1 102 ? -13.921 -1.970 20.867 1.00 82.94 102 LEU A CA 1
ATOM 782 C C . LEU A 1 102 ? -14.937 -2.960 21.451 1.00 82.94 102 LEU A C 1
ATOM 784 O O . LEU A 1 102 ? -14.630 -4.147 21.566 1.00 82.94 102 LEU A O 1
ATOM 788 N N . ALA A 1 103 ? -16.148 -2.502 21.777 1.00 79.56 103 ALA A N 1
ATOM 789 C CA . ALA A 1 103 ? -17.226 -3.358 22.260 1.00 79.56 103 ALA A CA 1
ATOM 790 C C . ALA A 1 103 ? -17.669 -4.366 21.190 1.00 79.56 103 ALA A C 1
ATOM 792 O O . ALA A 1 103 ? -17.792 -5.557 21.487 1.00 79.56 103 ALA A O 1
ATOM 793 N N . ALA A 1 104 ? -17.829 -3.916 19.941 1.00 79.69 104 ALA A N 1
ATOM 794 C CA . ALA A 1 104 ? -18.160 -4.783 18.813 1.00 79.69 104 ALA A CA 1
ATOM 795 C C . ALA A 1 104 ? -17.064 -5.833 18.555 1.00 79.69 104 ALA A C 1
ATOM 797 O O . ALA A 1 104 ? -17.365 -7.017 18.396 1.00 79.69 104 ALA A O 1
ATOM 798 N N . LEU A 1 105 ? -15.783 -5.439 18.591 1.00 82.25 105 LEU A N 1
ATOM 799 C CA . LEU A 1 105 ? -14.663 -6.376 18.438 1.00 82.25 105 LEU A CA 1
ATOM 800 C C . LEU A 1 105 ? -14.616 -7.412 19.573 1.00 82.25 105 LEU A C 1
ATOM 802 O O . LEU A 1 105 ? -14.410 -8.600 19.325 1.00 82.25 105 LEU A O 1
ATOM 806 N N . ALA A 1 106 ? -14.825 -6.973 20.818 1.00 80.50 106 ALA A N 1
ATOM 807 C CA . ALA A 1 106 ? -14.837 -7.848 21.985 1.00 80.50 106 ALA A CA 1
ATOM 808 C C . ALA A 1 106 ? -16.008 -8.843 21.952 1.00 80.50 106 ALA A C 1
ATOM 810 O O . ALA A 1 106 ? -15.842 -9.992 22.359 1.00 80.50 106 ALA A O 1
ATOM 811 N N . ALA A 1 107 ? -17.177 -8.434 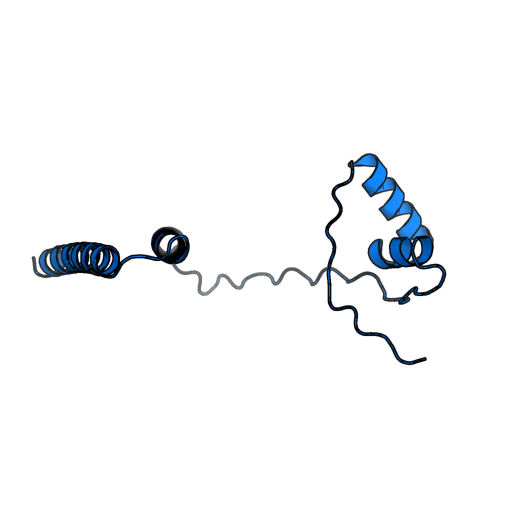21.450 1.00 76.81 107 ALA A N 1
ATOM 812 C CA . ALA A 1 107 ? -18.323 -9.320 21.266 1.00 76.81 107 ALA A CA 1
ATOM 813 C C . ALA A 1 107 ? -18.009 -10.442 20.264 1.00 76.81 107 ALA A C 1
ATOM 815 O O . ALA A 1 107 ? -18.173 -11.615 20.597 1.00 76.81 107 ALA A O 1
ATOM 816 N N . VAL A 1 108 ? -17.445 -10.096 19.101 1.00 76.12 108 VAL A N 1
ATOM 817 C CA . VAL A 1 108 ? -17.023 -11.076 18.085 1.00 76.12 108 VAL A CA 1
ATOM 818 C C . VAL A 1 108 ? -15.954 -12.031 18.634 1.00 76.12 108 VAL A C 1
ATOM 820 O O . VAL A 1 108 ? -15.995 -13.233 18.367 1.00 76.12 108 VAL A O 1
ATOM 823 N N . ALA A 1 109 ? -15.010 -11.528 19.434 1.00 75.94 109 ALA A N 1
ATOM 824 C CA . ALA A 1 109 ? -13.984 -12.359 20.063 1.00 75.94 109 ALA A CA 1
ATOM 825 C C . ALA A 1 109 ? -14.574 -13.362 21.076 1.00 75.94 109 ALA A C 1
ATOM 827 O O . ALA A 1 109 ? -14.195 -14.533 21.068 1.00 75.94 109 ALA A O 1
ATOM 828 N N . ARG A 1 110 ? -15.530 -12.935 21.91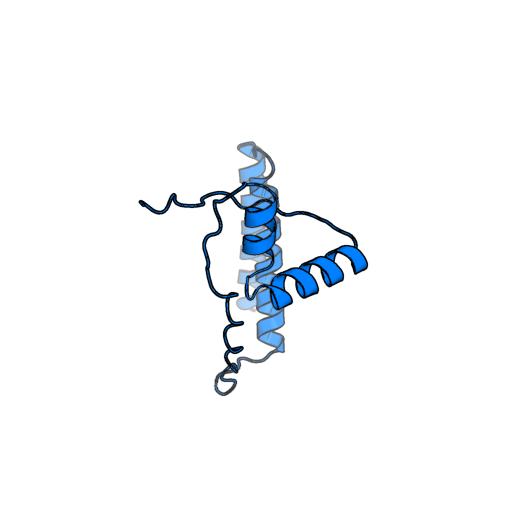6 1.00 73.56 110 ARG A N 1
ATOM 829 C CA . ARG A 1 110 ? -16.209 -13.815 22.889 1.00 73.56 110 ARG A CA 1
ATOM 830 C C . ARG A 1 110 ? -17.060 -14.885 22.217 1.00 73.56 110 ARG A C 1
ATOM 832 O O . ARG A 1 110 ? -17.070 -16.029 22.663 1.00 73.56 110 ARG A O 1
ATOM 839 N N . GLU 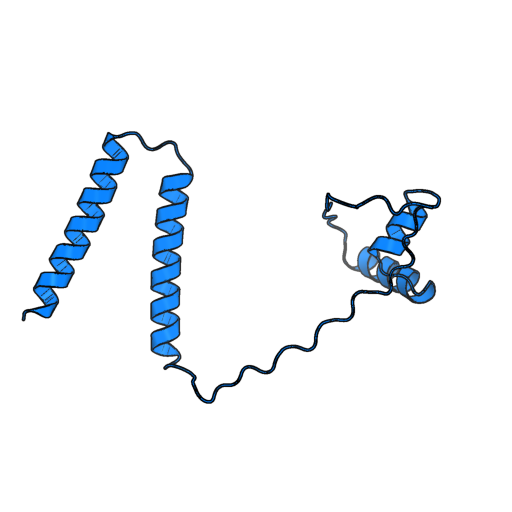A 1 111 ? -17.763 -14.519 21.152 1.00 71.62 111 GLU A N 1
ATOM 840 C CA . GLU A 1 111 ? -18.615 -15.442 20.408 1.00 71.62 111 GLU A CA 1
ATOM 841 C C . GLU A 1 111 ? -17.787 -16.561 19.762 1.00 71.62 111 GLU A C 1
ATOM 843 O O . GLU A 1 111 ? -18.169 -17.725 19.826 1.00 71.62 111 GLU A O 1
ATOM 848 N N . ARG A 1 112 ? -16.587 -16.242 19.255 1.00 60.41 112 ARG A N 1
ATOM 849 C CA . ARG A 1 112 ? -15.652 -17.258 18.751 1.00 60.41 112 ARG A CA 1
ATOM 850 C C . ARG A 1 112 ? -14.999 -18.115 19.834 1.00 60.41 112 ARG A C 1
ATOM 852 O O . ARG A 1 112 ? -14.754 -19.285 19.568 1.00 60.41 112 ARG A O 1
ATOM 859 N N . GLY A 1 113 ? -14.733 -17.571 21.024 1.00 65.00 113 GLY A N 1
ATOM 860 C CA . GLY A 1 113 ? -14.202 -18.351 22.150 1.00 65.00 113 GLY A CA 1
ATOM 861 C C . GLY A 1 113 ? -15.172 -19.440 22.620 1.00 65.00 113 GLY A C 1
ATOM 862 O O . GLY A 1 113 ? -14.768 -20.577 22.830 1.00 65.00 113 GLY A O 1
ATOM 863 N N . ARG A 1 114 ? -16.471 -19.124 22.679 1.00 58.88 114 ARG A N 1
ATOM 864 C CA . ARG A 1 114 ? -17.528 -20.086 23.038 1.00 58.88 114 ARG A CA 1
ATOM 865 C C . ARG A 1 114 ? -17.719 -21.208 22.016 1.00 58.88 114 ARG A C 1
ATOM 867 O O . ARG A 1 114 ? -18.065 -22.316 22.401 1.00 58.88 114 ARG A O 1
ATOM 874 N N . SER A 1 115 ? -17.508 -20.929 20.732 1.00 55.00 115 SER A N 1
ATOM 875 C CA . SER A 1 115 ? -17.643 -21.922 19.656 1.00 55.00 115 SER A CA 1
ATOM 876 C C . SER A 1 115 ? -16.458 -22.890 19.551 1.00 55.00 115 SER A C 1
ATOM 878 O O . SER A 1 115 ? -16.497 -23.781 18.713 1.00 55.00 115 SER A O 1
ATOM 880 N N . PHE A 1 116 ? -15.397 -22.697 20.344 1.00 53.91 116 PHE A N 1
ATOM 881 C CA . PHE A 1 116 ? -14.224 -23.580 20.393 1.00 53.91 116 PHE A CA 1
ATOM 882 C C . PHE A 1 116 ? -14.214 -24.483 21.646 1.00 53.91 116 PHE A C 1
ATOM 884 O O . PHE A 1 116 ? -13.403 -25.399 21.727 1.00 53.91 116 PHE A O 1
ATOM 891 N N . GLU A 1 117 ? -15.109 -24.239 22.613 1.00 50.75 117 GLU A N 1
ATOM 892 C CA . GLU A 1 117 ? -15.300 -25.058 23.827 1.00 50.75 117 GLU A CA 1
ATOM 893 C C . GLU A 1 117 ? -16.435 -26.101 23.706 1.00 50.75 117 GLU A C 1
ATOM 895 O O . GLU A 1 117 ? -16.674 -26.849 24.654 1.00 50.75 117 GLU A O 1
ATOM 900 N N . MET A 1 118 ? -17.127 -26.169 22.561 1.00 41.19 118 MET A N 1
ATOM 901 C CA . MET A 1 118 ? -18.159 -27.168 22.232 1.00 41.19 118 MET A CA 1
ATOM 902 C C . MET A 1 118 ? -17.677 -28.066 21.094 1.00 41.19 118 MET A C 1
ATOM 904 O O . MET A 1 118 ? -17.984 -29.277 21.150 1.00 41.19 118 MET A O 1
#

Mean predicted aligned error: 16.64 Å

Radius of gyration: 25.65 Å; Cα contacts (8 Å, |Δi|>4): 35; chains: 1; bounding box: 50×49×52 Å

pLDDT: mean 74.28, std 11.05, range [41.19, 91.06]

Solvent-accessible surface area (backbone atoms only — not comparable to full-atom values): 7458 Å² total; per-residue (Å²): 135,86,83,80,84,86,87,80,87,84,87,82,92,74,58,72,67,64,55,46,53,48,46,51,57,10,53,77,69,67,34,22,52,70,41,40,49,34,35,73,72,55,79,73,68,53,73,84,52,70,56,82,72,80,74,78,78,77,81,77,82,63,93,76,62,66,58,66,67,59,53,50,51,52,49,53,52,52,50,52,53,52,51,52,52,49,58,57,70,72,45,92,66,49,75,64,54,51,52,52,54,50,51,54,52,51,50,56,53,51,58,54,56,59,68,73,76,112

InterPro domains:
  IPR053842 Mobilization protein NikA-like [PF21983] (5-87)